Protein AF-A0A242E466-F1 (afdb_monomer_lite)

Structure (mmCIF, N/CA/C/O backbone):
data_AF-A0A242E466-F1
#
_entry.id   AF-A0A242E466-F1
#
loop_
_atom_site.group_PDB
_atom_site.id
_atom_site.type_symbol
_atom_site.label_atom_id
_atom_site.label_alt_id
_atom_site.label_comp_id
_atom_site.label_asym_id
_atom_site.label_entity_id
_atom_site.label_seq_id
_atom_site.pdbx_PDB_ins_code
_atom_site.Cartn_x
_atom_site.Cartn_y
_atom_site.Cartn_z
_atom_site.occupancy
_atom_site.B_iso_or_equiv
_atom_site.auth_seq_id
_atom_site.auth_comp_id
_atom_site.auth_asym_id
_atom_site.auth_atom_id
_atom_site.pdbx_PDB_model_num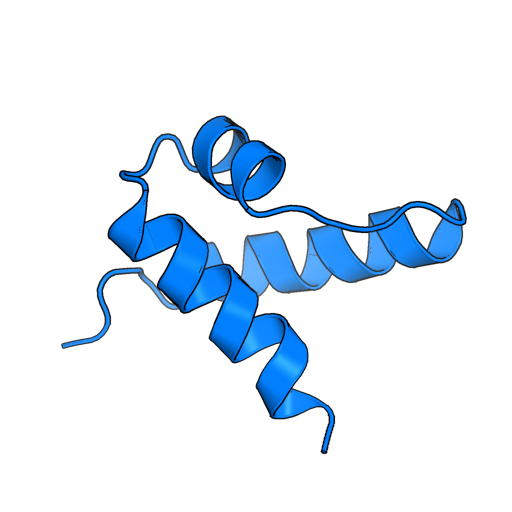
ATOM 1 N N . MET A 1 1 ? -12.899 -6.811 12.855 1.00 65.38 1 MET A N 1
ATOM 2 C CA . MET A 1 1 ? -13.119 -5.898 11.709 1.00 65.38 1 MET A CA 1
ATOM 3 C C . MET A 1 1 ? -11.774 -5.656 11.041 1.00 65.38 1 MET A C 1
ATOM 5 O O . MET A 1 1 ? -10.796 -5.546 11.773 1.00 65.38 1 MET A O 1
ATOM 9 N N . LYS A 1 2 ? -11.699 -5.630 9.700 1.00 75.75 2 LYS A N 1
ATOM 10 C CA . LYS A 1 2 ? -10.458 -5.255 8.997 1.00 75.75 2 LYS A CA 1
ATOM 11 C C . LYS A 1 2 ? -10.067 -3.818 9.383 1.00 75.75 2 LYS A C 1
ATOM 13 O O . LYS A 1 2 ? -10.942 -3.005 9.663 1.00 75.75 2 LYS A O 1
ATOM 18 N N . GLN A 1 3 ? -8.767 -3.524 9.428 1.00 84.12 3 GLN A N 1
ATOM 19 C CA . GLN A 1 3 ? -8.241 -2.214 9.855 1.0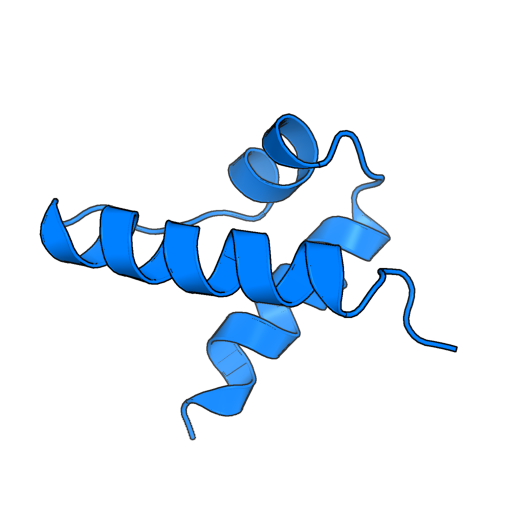0 84.12 3 GLN A CA 1
ATOM 20 C C . GLN A 1 3 ? -8.426 -1.097 8.807 1.00 84.12 3 GLN A C 1
ATOM 22 O O . GLN A 1 3 ? -8.015 0.036 9.042 1.00 84.12 3 GLN A O 1
ATOM 27 N N . TYR A 1 4 ? -9.011 -1.421 7.656 1.00 89.75 4 TYR A N 1
ATOM 28 C CA . TYR A 1 4 ? -9.189 -0.558 6.495 1.00 89.75 4 TYR A CA 1
ATOM 29 C C . TYR A 1 4 ? -10.542 -0.850 5.833 1.00 89.75 4 TYR A C 1
ATOM 31 O O . TYR A 1 4 ? -11.152 -1.898 6.072 1.00 89.75 4 TYR A O 1
ATOM 39 N N . THR A 1 5 ? -11.023 0.073 5.002 1.00 92.50 5 THR A N 1
ATOM 40 C CA . THR A 1 5 ? -12.304 -0.075 4.301 1.00 92.50 5 THR A CA 1
ATOM 41 C C . THR A 1 5 ? -12.145 -0.800 2.964 1.00 92.50 5 THR A C 1
ATOM 43 O O . THR A 1 5 ? -11.074 -0.802 2.364 1.00 92.50 5 THR A O 1
ATOM 46 N N . THR A 1 6 ? -13.232 -1.365 2.429 1.00 91.75 6 THR A N 1
ATOM 47 C CA . THR A 1 6 ? -13.231 -1.947 1.072 1.00 91.75 6 THR A CA 1
ATOM 48 C C . THR A 1 6 ? -12.785 -0.936 0.012 1.00 91.75 6 THR A C 1
ATOM 50 O O . THR A 1 6 ? -12.099 -1.301 -0.935 1.00 91.75 6 THR A O 1
ATOM 53 N N . LYS A 1 7 ? -13.123 0.347 0.193 1.00 93.19 7 LYS A N 1
ATOM 54 C CA . LYS A 1 7 ? -12.703 1.421 -0.712 1.00 93.19 7 LYS A CA 1
ATOM 55 C C . LYS A 1 7 ? -11.183 1.605 -0.709 1.00 93.19 7 LYS A C 1
ATOM 57 O O . LYS A 1 7 ? -10.594 1.718 -1.777 1.00 93.19 7 LYS A O 1
ATOM 62 N N . ASP A 1 8 ? -10.567 1.610 0.473 1.00 93.19 8 ASP A N 1
ATOM 63 C CA . ASP A 1 8 ? -9.111 1.738 0.616 1.00 93.19 8 ASP A CA 1
ATOM 64 C C . ASP A 1 8 ? -8.384 0.592 -0.094 1.00 93.19 8 ASP A C 1
ATOM 66 O O . ASP A 1 8 ? -7.370 0.801 -0.758 1.00 93.19 8 ASP A O 1
ATOM 70 N N . PHE A 1 9 ? -8.932 -0.620 0.015 1.00 94.06 9 PHE A N 1
ATOM 71 C CA . PHE A 1 9 ? -8.379 -1.803 -0.632 1.00 94.06 9 PHE A CA 1
ATOM 72 C C . PHE A 1 9 ? -8.457 -1.728 -2.157 1.00 94.06 9 PHE A C 1
ATOM 74 O O . PHE A 1 9 ? -7.442 -1.911 -2.822 1.00 94.06 9 PHE A O 1
ATOM 81 N N . GLU A 1 10 ? -9.628 -1.407 -2.714 1.00 95.00 10 GLU A N 1
ATOM 82 C CA . GLU A 1 10 ? -9.807 -1.268 -4.165 1.00 95.00 10 GLU A CA 1
ATOM 83 C C . GLU A 1 10 ? -8.925 -0.153 -4.748 1.00 95.00 10 GLU A C 1
ATOM 85 O O . GLU A 1 10 ? -8.321 -0.333 -5.806 1.00 95.00 10 GLU A O 1
ATOM 90 N N . GLU A 1 11 ? -8.766 0.970 -4.034 1.00 95.50 11 GLU A N 1
ATOM 91 C CA . GLU A 1 11 ? -7.853 2.042 -4.451 1.00 95.50 11 GLU A CA 1
ATOM 92 C C . GLU A 1 11 ? -6.400 1.546 -4.523 1.00 95.50 11 GLU A C 1
ATOM 94 O O . GLU A 1 11 ? -5.701 1.818 -5.501 1.00 95.50 11 GLU A O 1
ATOM 99 N N . MET A 1 12 ? -5.937 0.782 -3.526 1.00 95.06 12 MET A N 1
ATOM 100 C CA . MET A 1 12 ? -4.571 0.244 -3.541 1.00 95.06 12 MET A CA 1
ATOM 101 C C . MET A 1 12 ? -4.402 -0.914 -4.530 1.00 95.06 12 MET A C 1
ATOM 103 O O . MET A 1 12 ? -3.310 -1.095 -5.066 1.00 95.06 12 MET A O 1
ATOM 107 N N . LYS A 1 13 ? -5.466 -1.666 -4.823 1.00 94.81 13 LYS A N 1
ATOM 108 C CA . LYS A 1 13 ? -5.477 -2.714 -5.850 1.00 94.81 13 LYS A CA 1
ATOM 109 C C . LYS A 1 13 ? -5.293 -2.129 -7.244 1.00 94.81 13 LYS A C 1
ATOM 111 O O . LYS A 1 13 ? -4.516 -2.673 -8.025 1.00 94.81 13 LYS A O 1
ATOM 116 N N . GLN A 1 14 ? -5.957 -1.012 -7.542 1.00 95.31 14 GLN A N 1
ATOM 117 C CA . GLN A 1 14 ? -5.717 -0.285 -8.787 1.00 95.31 14 GLN A CA 1
ATOM 118 C C . GLN A 1 14 ? -4.299 0.295 -8.816 1.00 95.31 14 GLN A C 1
ATOM 120 O O . GLN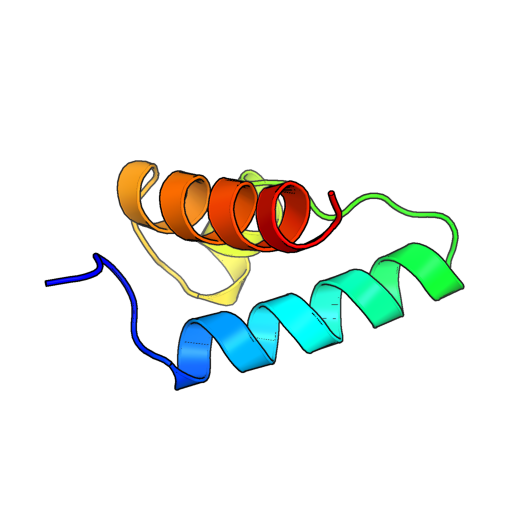 A 1 14 ? -3.575 0.072 -9.778 1.00 95.31 14 GLN A O 1
ATOM 125 N N . LEU A 1 15 ? -3.859 0.929 -7.724 1.00 94.88 15 LEU A N 1
ATOM 126 C CA . LEU A 1 15 ? -2.511 1.491 -7.638 1.00 94.88 15 LEU A CA 1
ATOM 127 C C . LEU A 1 15 ? -1.409 0.435 -7.834 1.00 94.88 15 LEU A C 1
ATOM 129 O O . LEU A 1 15 ? -0.390 0.727 -8.449 1.00 94.88 15 LEU A O 1
ATOM 133 N N . LYS A 1 16 ? -1.600 -0.793 -7.331 1.00 94.25 16 LYS A N 1
ATOM 134 C CA . LYS A 1 16 ? -0.678 -1.919 -7.552 1.00 94.25 16 LYS A CA 1
ATOM 135 C C . LYS A 1 16 ? -0.525 -2.229 -9.041 1.00 94.25 16 LYS A C 1
ATOM 137 O O . LYS A 1 16 ? 0.605 -2.375 -9.491 1.00 94.25 16 LYS A O 1
ATOM 142 N N . LYS A 1 17 ? -1.629 -2.271 -9.795 1.00 94.00 17 LYS A N 1
ATOM 143 C CA . LYS A 1 17 ? -1.597 -2.475 -11.253 1.00 94.00 17 LYS A CA 1
ATOM 144 C C . LYS A 1 17 ? -0.855 -1.345 -11.956 1.00 94.00 17 LYS A C 1
ATOM 146 O O . LYS A 1 17 ? 0.041 -1.625 -12.739 1.00 94.00 17 LYS A O 1
ATOM 151 N N . ASP A 1 18 ? -1.160 -0.094 -11.606 1.00 95.12 18 ASP A N 1
ATOM 152 C CA . ASP A 1 18 ? -0.496 1.073 -12.199 1.00 95.12 18 ASP A CA 1
ATOM 153 C C . ASP A 1 18 ? 1.030 1.025 -11.967 1.00 95.12 18 ASP A C 1
ATOM 155 O O . ASP A 1 18 ? 1.814 1.383 -12.842 1.00 95.12 18 ASP A O 1
ATOM 159 N N . TYR A 1 19 ? 1.461 0.559 -10.787 1.00 94.31 19 TYR A N 1
ATOM 160 C CA . TYR A 1 19 ? 2.872 0.346 -10.449 1.00 94.31 19 TYR A CA 1
ATOM 161 C C . TYR A 1 19 ? 3.497 -0.799 -11.262 1.00 94.31 19 TYR A C 1
ATOM 163 O O . TYR A 1 19 ? 4.581 -0.622 -11.819 1.00 94.31 19 TYR A O 1
ATOM 171 N N . GLU A 1 20 ? 2.813 -1.939 -11.379 1.00 93.38 20 GLU A N 1
ATOM 172 C CA . GLU A 1 20 ? 3.262 -3.086 -12.180 1.00 93.38 20 GLU A CA 1
ATOM 173 C C . GLU A 1 20 ? 3.427 -2.721 -13.666 1.00 93.38 20 GLU A C 1
ATOM 175 O O . GLU A 1 20 ? 4.416 -3.116 -14.286 1.00 93.38 20 GLU A O 1
ATOM 180 N N . GLU A 1 21 ? 2.526 -1.906 -14.224 1.00 95.25 21 GLU A N 1
ATOM 181 C CA . GLU A 1 21 ? 2.591 -1.435 -15.616 1.00 95.25 21 GLU A CA 1
ATOM 182 C C . GLU A 1 21 ? 3.829 -0.575 -15.908 1.00 95.25 21 GLU A C 1
ATOM 184 O O . GLU A 1 21 ? 4.360 -0.609 -17.019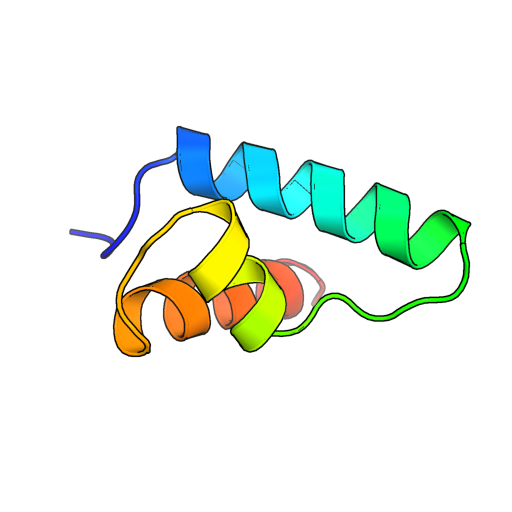 1.00 95.25 21 GLU A O 1
ATOM 189 N N . VAL A 1 22 ? 4.325 0.168 -14.914 1.00 94.81 22 VAL A N 1
ATOM 190 C CA . VAL A 1 22 ? 5.548 0.982 -15.035 1.00 94.81 22 VAL A CA 1
ATOM 191 C C . VAL A 1 22 ? 6.803 0.268 -14.516 1.00 94.81 22 VAL A C 1
ATOM 193 O O . VAL A 1 22 ? 7.865 0.883 -14.419 1.00 94.81 22 VAL A O 1
ATOM 196 N N . GLY A 1 23 ? 6.706 -1.025 -14.181 1.00 92.94 23 GL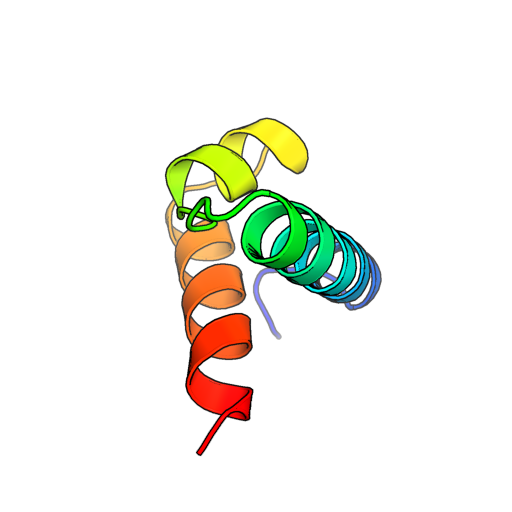Y A N 1
ATOM 197 C CA . GLY A 1 23 ? 7.822 -1.825 -13.670 1.00 92.94 23 GLY A CA 1
ATOM 198 C C . GLY A 1 23 ? 8.276 -1.435 -12.259 1.00 92.94 23 GLY A C 1
ATOM 199 O O . GLY A 1 23 ? 9.441 -1.629 -11.909 1.00 92.94 23 GLY A O 1
ATOM 200 N N . MET A 1 24 ? 7.384 -0.856 -11.453 1.00 93.00 24 MET A N 1
ATOM 201 C CA . MET A 1 24 ? 7.632 -0.479 -10.062 1.00 93.00 24 MET A CA 1
ATOM 202 C C . MET A 1 24 ? 6.873 -1.391 -9.095 1.00 93.00 24 MET A C 1
ATOM 204 O O . MET A 1 24 ? 5.810 -1.915 -9.404 1.00 93.00 24 MET A O 1
ATOM 208 N N . GLU A 1 25 ? 7.394 -1.541 -7.877 1.00 90.69 25 GLU A N 1
ATOM 209 C CA . GLU A 1 25 ? 6.720 -2.293 -6.816 1.00 90.69 25 GLU A CA 1
ATOM 210 C C . GLU A 1 25 ? 5.978 -1.345 -5.863 1.00 90.69 25 GLU A C 1
ATOM 212 O O . GLU A 1 25 ? 6.539 -0.363 -5.357 1.00 90.69 25 GLU A O 1
ATOM 217 N N . LEU A 1 26 ? 4.699 -1.631 -5.606 1.00 93.69 26 LEU A N 1
ATOM 218 C CA . LEU A 1 26 ? 3.942 -0.953 -4.556 1.00 93.69 26 LEU A CA 1
ATOM 219 C C . LEU A 1 26 ? 4.541 -1.323 -3.194 1.00 93.69 26 LEU A C 1
ATOM 221 O O . LEU A 1 26 ? 4.769 -2.492 -2.933 1.00 93.69 26 LEU A O 1
ATOM 225 N N . THR A 1 27 ? 4.744 -0.359 -2.292 1.00 95.56 27 THR A N 1
ATOM 226 C CA . THR A 1 27 ? 5.306 -0.623 -0.952 1.00 95.56 27 THR A CA 1
ATOM 227 C C . THR A 1 27 ? 4.368 -0.167 0.163 1.00 95.56 27 THR A C 1
ATOM 229 O O . THR A 1 27 ? 3.557 0.745 -0.018 1.00 95.56 27 THR A O 1
ATOM 232 N N . VAL A 1 28 ? 4.537 -0.725 1.368 1.00 96.06 28 VAL A N 1
ATOM 233 C CA . VAL A 1 28 ? 3.805 -0.302 2.582 1.00 96.06 28 VAL A CA 1
ATOM 234 C C . VAL A 1 28 ? 3.882 1.217 2.793 1.00 96.06 28 VAL A C 1
ATOM 236 O O . VAL A 1 28 ? 2.876 1.855 3.096 1.00 96.06 28 VAL A O 1
ATOM 239 N N . GLY A 1 29 ? 5.051 1.831 2.577 1.00 96.44 29 GLY A N 1
ATOM 240 C CA . GLY A 1 29 ? 5.232 3.277 2.744 1.00 96.44 29 GLY A CA 1
ATOM 241 C C . GLY A 1 29 ? 4.487 4.125 1.703 1.00 96.44 29 GLY A C 1
ATOM 242 O O . GLY A 1 29 ? 4.131 5.274 1.978 1.00 96.44 29 GLY A O 1
ATOM 243 N N . VAL A 1 30 ? 4.227 3.587 0.507 1.00 95.88 30 VAL A N 1
ATOM 244 C CA . VAL A 1 30 ? 3.346 4.233 -0.481 1.00 95.88 30 VAL A CA 1
ATOM 245 C C . VAL A 1 30 ? 1.902 4.190 0.011 1.00 95.88 30 VAL A C 1
ATOM 247 O O . VAL A 1 30 ? 1.254 5.234 0.045 1.00 95.88 30 VAL A O 1
ATOM 250 N N . ILE A 1 31 ? 1.439 3.034 0.491 1.00 96.06 31 ILE A N 1
ATOM 251 C CA . ILE A 1 31 ? 0.080 2.849 1.023 1.00 96.06 31 ILE A CA 1
ATOM 252 C C . ILE A 1 31 ? -0.178 3.788 2.212 1.00 96.06 31 ILE A C 1
ATOM 254 O O . ILE A 1 31 ? -1.185 4.498 2.231 1.00 96.06 31 ILE A O 1
ATOM 258 N N . GLN A 1 32 ? 0.764 3.882 3.162 1.00 96.50 32 GLN A N 1
ATOM 259 C CA . GLN A 1 32 ? 0.666 4.818 4.293 1.00 96.50 32 GLN A CA 1
ATOM 260 C C . GLN A 1 32 ? 0.466 6.264 3.832 1.00 96.50 32 GLN A C 1
ATOM 262 O O . GLN A 1 32 ? -0.383 6.973 4.368 1.00 96.50 32 GLN A O 1
ATOM 267 N N . ARG A 1 33 ? 1.238 6.710 2.833 1.00 95.88 33 ARG A N 1
ATOM 268 C CA . ARG A 1 33 ? 1.162 8.084 2.316 1.00 95.88 33 ARG A CA 1
ATOM 269 C C . ARG A 1 33 ? -0.110 8.333 1.515 1.00 95.88 33 ARG A C 1
ATOM 271 O O . ARG A 1 33 ? -0.694 9.406 1.646 1.00 95.88 33 ARG A O 1
ATOM 278 N N . ARG A 1 34 ? -0.538 7.360 0.708 1.00 94.94 34 ARG A N 1
ATOM 279 C CA . ARG A 1 34 ? -1.697 7.494 -0.178 1.00 94.94 34 ARG A CA 1
ATOM 280 C C . ARG A 1 34 ? -3.004 7.577 0.602 1.00 94.94 34 ARG A C 1
ATOM 282 O O . ARG A 1 34 ? -3.807 8.461 0.322 1.00 94.94 34 ARG A O 1
ATOM 289 N N . LEU A 1 35 ? -3.160 6.718 1.608 1.00 94.62 35 LEU A N 1
ATOM 290 C CA . LEU A 1 35 ? -4.378 6.619 2.414 1.00 94.62 35 LEU A CA 1
ATOM 291 C C . LEU A 1 35 ? -4.314 7.408 3.731 1.00 94.62 35 LEU A C 1
ATOM 293 O O . LEU A 1 35 ? -5.323 7.541 4.413 1.00 94.62 35 LEU A O 1
ATOM 297 N N . ARG A 1 36 ? -3.141 7.945 4.103 1.00 95.00 36 ARG A N 1
ATOM 298 C CA . ARG A 1 36 ? -2.895 8.620 5.394 1.00 95.00 36 ARG A CA 1
ATOM 299 C C . ARG A 1 36 ? -3.274 7.752 6.599 1.00 95.00 36 ARG A C 1
ATOM 301 O O . ARG A 1 36 ? -3.897 8.220 7.549 1.00 95.00 36 ARG A O 1
ATOM 308 N N . VAL A 1 37 ? -2.871 6.486 6.554 1.00 93.75 37 VAL A N 1
ATOM 309 C CA . VAL A 1 37 ? -3.160 5.485 7.590 1.00 93.75 37 VAL A CA 1
ATOM 310 C C . VAL A 1 37 ? -1.912 5.101 8.385 1.00 93.75 37 VAL A C 1
ATOM 312 O O . VAL A 1 37 ? -0.773 5.339 7.970 1.00 93.75 37 VAL A O 1
ATOM 315 N N . GLY A 1 38 ? -2.133 4.480 9.545 1.00 95.50 38 GLY A N 1
ATOM 316 C CA . GLY A 1 38 ? -1.068 3.935 10.383 1.00 95.50 38 GLY A CA 1
ATOM 317 C C . GLY A 1 38 ? -0.312 2.775 9.726 1.00 95.50 38 GLY A C 1
ATOM 318 O O . GLY A 1 38 ? -0.760 2.180 8.744 1.00 95.50 38 GLY A O 1
ATOM 319 N N . LEU A 1 39 ? 0.850 2.440 10.297 1.00 95.44 39 LEU A N 1
ATOM 320 C CA . LEU A 1 39 ? 1.715 1.368 9.794 1.00 95.44 39 LEU A CA 1
ATOM 321 C C . LEU A 1 39 ? 1.013 0.005 9.786 1.00 95.44 39 LEU A C 1
ATOM 323 O O . LEU A 1 39 ? 1.163 -0.743 8.825 1.00 95.44 39 LEU A O 1
ATOM 327 N N . GLU A 1 40 ? 0.254 -0.315 10.834 1.00 94.81 40 GLU A N 1
ATOM 328 C CA . GLU A 1 40 ? -0.460 -1.593 10.926 1.00 94.81 40 GLU A CA 1
ATOM 329 C C . GLU A 1 40 ? -1.508 -1.732 9.821 1.00 94.81 40 GLU A C 1
ATOM 331 O O . GLU A 1 40 ? -1.497 -2.719 9.089 1.00 94.81 40 GLU A O 1
ATOM 336 N N . THR A 1 41 ? -2.318 -0.691 9.612 1.00 94.75 41 THR A N 1
ATOM 337 C CA . THR A 1 41 ? -3.324 -0.661 8.549 1.00 94.75 41 THR A CA 1
ATOM 338 C C . THR A 1 41 ? -2.691 -0.820 7.170 1.00 94.75 41 THR A C 1
ATOM 340 O O . THR A 1 41 ? -3.156 -1.623 6.366 1.00 94.75 41 THR A O 1
ATOM 343 N N . ALA A 1 42 ? -1.605 -0.095 6.891 1.00 95.94 42 ALA A N 1
ATOM 344 C CA . ALA A 1 42 ? -0.920 -0.194 5.607 1.00 95.94 42 ALA A CA 1
ATOM 345 C C . ALA A 1 42 ? -0.285 -1.571 5.378 1.00 95.94 42 ALA A C 1
ATOM 347 O O . ALA A 1 42 ? -0.340 -2.080 4.262 1.00 95.94 42 ALA A O 1
ATOM 348 N N . LYS A 1 43 ? 0.283 -2.193 6.422 1.00 95.12 43 LYS A N 1
ATOM 349 C CA . LYS A 1 43 ? 0.786 -3.573 6.356 1.00 95.12 43 LYS A CA 1
ATOM 350 C C . LYS A 1 43 ? -0.337 -4.571 6.097 1.00 95.12 43 LYS A C 1
ATOM 352 O O . LYS A 1 43 ? -0.142 -5.480 5.304 1.00 95.12 43 LYS A O 1
ATOM 357 N N . ALA A 1 44 ? -1.496 -4.400 6.730 1.00 94.69 44 ALA A N 1
ATOM 358 C CA . ALA A 1 44 ? -2.647 -5.268 6.505 1.00 94.69 44 ALA A CA 1
ATOM 359 C C . ALA A 1 44 ? -3.146 -5.178 5.053 1.00 94.69 44 ALA A C 1
ATOM 361 O O . ALA A 1 44 ? -3.380 -6.207 4.431 1.00 94.69 44 ALA A O 1
ATOM 362 N N . ILE A 1 45 ? -3.247 -3.966 4.493 1.00 94.88 45 ILE A N 1
ATOM 363 C CA . ILE A 1 45 ? -3.608 -3.776 3.079 1.00 94.88 45 ILE A CA 1
ATOM 364 C C . ILE A 1 45 ? -2.548 -4.396 2.166 1.00 94.88 45 ILE A C 1
ATOM 366 O O . ILE A 1 45 ? -2.892 -5.127 1.247 1.00 94.88 45 ILE A O 1
ATOM 370 N N . TYR A 1 46 ? -1.267 -4.122 2.423 1.00 94.94 46 TYR A N 1
ATOM 371 C CA . TYR A 1 46 ? -0.163 -4.682 1.646 1.00 94.94 46 TYR A CA 1
ATOM 372 C C . TYR A 1 46 ? -0.195 -6.212 1.650 1.00 94.94 46 TYR A C 1
ATOM 374 O O . TYR A 1 46 ? -0.207 -6.821 0.593 1.00 94.94 46 TYR A O 1
ATOM 382 N N . ASN A 1 47 ? -0.285 -6.846 2.817 1.00 93.50 47 ASN A N 1
ATOM 383 C CA . ASN A 1 47 ? -0.350 -8.301 2.899 1.00 93.50 47 ASN A CA 1
ATOM 384 C C . ASN A 1 47 ? -1.553 -8.849 2.129 1.00 93.50 47 ASN A C 1
ATOM 386 O O . ASN A 1 47 ? -1.375 -9.744 1.317 1.00 93.50 47 ASN A O 1
ATOM 390 N N . ASP A 1 48 ? -2.746 -8.281 2.304 1.00 92.62 48 ASP A N 1
ATOM 391 C CA . ASP A 1 48 ? -3.939 -8.765 1.602 1.00 92.62 48 ASP A CA 1
ATOM 392 C C . ASP A 1 48 ? -3.825 -8.590 0.071 1.00 92.62 48 ASP A C 1
ATOM 394 O O . ASP A 1 48 ? -4.273 -9.453 -0.677 1.00 92.62 48 ASP A O 1
ATOM 398 N N . LEU A 1 49 ? -3.161 -7.535 -0.419 1.00 91.69 49 LEU A N 1
ATOM 399 C CA . LEU A 1 49 ? -2.922 -7.320 -1.856 1.00 91.69 49 LEU A CA 1
ATOM 400 C C . LEU A 1 49 ? -1.942 -8.316 -2.488 1.00 91.69 49 LEU A C 1
ATOM 402 O O . LEU A 1 49 ? -1.999 -8.533 -3.700 1.00 91.69 49 LEU A O 1
ATOM 406 N N . PHE A 1 50 ? -1.007 -8.851 -1.704 1.00 86.50 50 PHE A N 1
ATOM 407 C CA . PHE A 1 50 ? 0.029 -9.772 -2.180 1.00 86.50 50 PHE A CA 1
ATOM 408 C C . PHE A 1 50 ? -0.275 -11.237 -1.822 1.00 86.50 50 PHE A C 1
ATOM 410 O O . PHE A 1 50 ? 0.240 -12.127 -2.487 1.00 86.50 50 PHE A O 1
ATOM 417 N N . LEU A 1 51 ? -1.144 -11.491 -0.837 1.00 81.19 51 LEU A N 1
ATOM 418 C CA . LEU A 1 51 ? -1.625 -12.825 -0.455 1.00 81.19 51 LEU A CA 1
ATOM 419 C C . LEU A 1 51 ? -2.871 -13.272 -1.241 1.00 81.19 51 LEU A C 1
ATOM 421 O O . LEU A 1 51 ? -3.082 -14.469 -1.366 1.00 81.19 51 LEU A O 1
ATOM 425 N N . GLU A 1 52 ? -3.675 -12.365 -1.819 1.00 62.53 52 GLU A N 1
ATOM 426 C CA . GLU A 1 52 ? -4.753 -12.741 -2.767 1.00 62.53 52 GLU A CA 1
ATOM 427 C C . GLU A 1 52 ? -4.223 -13.265 -4.127 1.00 62.53 52 GLU A C 1
ATOM 429 O O . GLU A 1 52 ? -5.012 -13.550 -5.027 1.00 62.53 52 GLU A O 1
ATOM 434 N N . GLY A 1 53 ? -2.898 -13.363 -4.302 1.00 53.53 53 GLY A N 1
ATOM 435 C CA . GLY A 1 53 ? -2.235 -13.800 -5.535 1.00 53.53 53 GLY A CA 1
ATOM 436 C C . GLY A 1 53 ? -1.727 -15.250 -5.562 1.00 53.53 53 GLY A C 1
ATOM 437 O O . GLY A 1 53 ? -1.106 -15.610 -6.562 1.00 53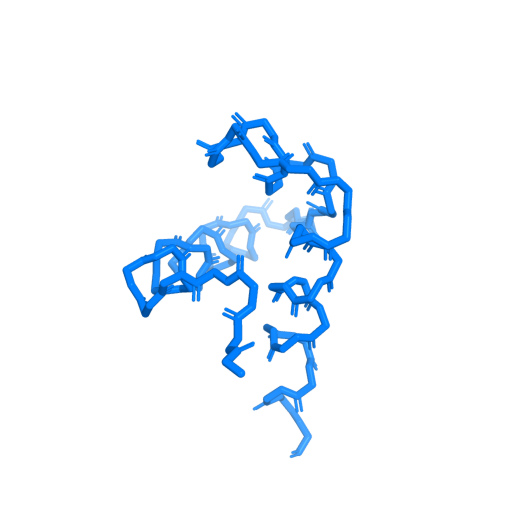.53 53 GLY A O 1
ATOM 438 N N . GLU A 1 54 ? -1.965 -16.054 -4.516 1.00 43.09 54 GLU A N 1
ATOM 439 C CA . GLU A 1 54 ? -1.692 -17.510 -4.486 1.00 43.09 54 GLU A CA 1
ATOM 440 C C . GLU A 1 54 ? -2.972 -18.354 -4.566 1.00 43.09 54 GLU A C 1
ATOM 442 O O . GLU A 1 54 ? -3.943 -18.055 -3.831 1.00 43.09 54 GLU A O 1
#

Foldseek 3Di:
DQPDDPVLLVVVLVVQVVQVVVVHGDDLVNSCVVVVDDSVNSVSSVCVSVVVPD

Secondary structure (DSSP, 8-state):
--SS-HHHHHHHHHHHHHHHHTT----HHHHHHHHT--HHHHHHHHHHHHHTT-

Sequence (54 aa):
MKQYTTKDFEEMKQLKKDYEEVGMELTVGVIQRRLRVGLETAKAIYNDLFLEGE

Radius of gyration: 10.37 Å; chains: 1; bounding box: 21×26×27 Å

pLDDT: mean 90.61, std 10.69, range [43.09, 96.5]